Protein AF-A0A1B6ISB9-F1 (afdb_monomer_lite)

Secondary structure (DSSP, 8-state):
-EEEETTS---HHHHHHHHHHHHHH-TT---EEEEE-TTS-EEEEE-----PPPS-HHHHHHHHHHHHHHHHHHHHHHHHHHHHHHHHHHHHHHHHHTTSS-S----SS--SS-----

Structure (mmCIF, N/CA/C/O backbone):
data_AF-A0A1B6ISB9-F1
#
_entry.id   AF-A0A1B6ISB9-F1
#
loop_
_atom_site.group_PDB
_atom_site.id
_atom_site.type_symbol
_atom_site.label_atom_id
_atom_site.label_alt_id
_atom_site.label_comp_id
_atom_site.label_asym_id
_atom_site.label_entity_id
_atom_site.label_seq_id
_atom_site.pdbx_PDB_ins_code
_atom_site.Cartn_x
_atom_site.Cartn_y
_atom_site.Cartn_z
_atom_site.occupancy
_atom_site.B_iso_or_equiv
_atom_site.auth_seq_id
_atom_site.auth_comp_id
_atom_site.auth_asym_id
_atom_site.auth_atom_id
_atom_site.pdbx_PDB_model_num
ATOM 1 N N . HIS A 1 1 ? 0.866 -12.591 -10.365 1.00 80.94 1 HIS A N 1
ATOM 2 C CA . HIS A 1 1 ? 1.539 -13.012 -9.119 1.00 80.94 1 HIS A CA 1
ATOM 3 C C . HIS A 1 1 ? 2.892 -13.593 -9.478 1.00 80.94 1 HIS A C 1
ATOM 5 O O . HIS A 1 1 ? 2.960 -14.309 -10.469 1.00 80.94 1 HIS A O 1
ATOM 11 N N . ILE A 1 2 ? 3.941 -13.266 -8.725 1.00 85.00 2 ILE A N 1
ATOM 12 C CA . ILE A 1 2 ? 5.316 -13.688 -9.003 1.00 85.00 2 ILE A CA 1
ATOM 13 C C . ILE A 1 2 ? 5.814 -14.521 -7.818 1.00 85.00 2 ILE A C 1
ATOM 15 O O . ILE A 1 2 ? 5.985 -13.959 -6.733 1.00 85.00 2 ILE A O 1
ATOM 19 N N . PRO A 1 3 ? 5.991 -15.843 -7.978 1.00 84.44 3 PRO A N 1
ATOM 20 C CA . PRO A 1 3 ? 6.515 -16.687 -6.915 1.00 84.44 3 PRO A CA 1
ATOM 21 C C . PRO A 1 3 ? 8.011 -16.429 -6.733 1.00 84.44 3 PRO A C 1
ATOM 23 O O . PRO A 1 3 ? 8.767 -16.417 -7.703 1.00 84.44 3 PRO A O 1
ATOM 26 N N . LEU A 1 4 ? 8.432 -16.227 -5.488 1.00 86.38 4 LEU A N 1
ATOM 27 C CA . LEU A 1 4 ? 9.820 -15.974 -5.116 1.00 86.38 4 LEU A CA 1
ATOM 28 C C . LEU A 1 4 ? 10.185 -16.846 -3.920 1.00 86.38 4 LEU A C 1
ATOM 30 O O . LEU A 1 4 ? 9.436 -16.943 -2.948 1.00 86.38 4 LEU A O 1
ATOM 34 N N . ALA A 1 5 ? 11.337 -17.503 -3.990 1.00 84.75 5 ALA A N 1
ATOM 35 C CA . ALA A 1 5 ? 11.839 -18.270 -2.860 1.00 84.75 5 ALA A CA 1
ATOM 36 C C . ALA A 1 5 ? 12.464 -17.332 -1.816 1.00 84.75 5 ALA A C 1
ATOM 38 O O . ALA A 1 5 ? 13.095 -16.342 -2.178 1.00 84.75 5 ALA A O 1
ATOM 39 N N . ALA A 1 6 ? 12.353 -17.665 -0.526 1.00 80.38 6 ALA A N 1
ATOM 40 C CA . ALA A 1 6 ? 12.896 -16.833 0.557 1.00 80.38 6 ALA A CA 1
ATOM 41 C C . ALA A 1 6 ? 14.415 -16.569 0.473 1.00 80.38 6 ALA A C 1
ATOM 43 O O . ALA A 1 6 ? 14.892 -15.575 1.008 1.00 80.38 6 ALA A O 1
ATOM 44 N N . HIS A 1 7 ? 15.174 -17.437 -0.202 1.00 83.56 7 HIS A N 1
ATOM 45 C CA . HIS A 1 7 ? 16.624 -17.296 -0.386 1.00 83.56 7 HIS A CA 1
ATOM 46 C C . HIS A 1 7 ? 17.011 -16.490 -1.638 1.00 83.56 7 HIS A C 1
ATOM 48 O O . HIS A 1 7 ? 18.195 -16.279 -1.895 1.00 83.56 7 HIS A O 1
ATOM 54 N N . GLN A 1 8 ? 16.043 -16.072 -2.455 1.00 84.44 8 GLN A N 1
ATOM 55 C CA . GLN A 1 8 ? 16.317 -15.335 -3.679 1.00 84.44 8 GLN A CA 1
ATOM 56 C C . GLN A 1 8 ? 16.585 -13.862 -3.358 1.00 84.44 8 GLN A C 1
ATOM 58 O O . GLN A 1 8 ? 15.753 -13.179 -2.762 1.00 84.44 8 GLN A O 1
ATOM 63 N N . HIS A 1 9 ? 17.742 -13.352 -3.783 1.00 84.44 9 HIS A N 1
ATOM 64 C CA . HIS A 1 9 ? 18.084 -11.945 -3.599 1.00 84.44 9 HIS A CA 1
ATOM 65 C C . HIS A 1 9 ? 17.194 -11.049 -4.465 1.00 84.44 9 HIS A C 1
ATOM 67 O O . HIS A 1 9 ? 17.325 -11.011 -5.689 1.00 84.44 9 HIS A O 1
ATOM 73 N N . LEU A 1 10 ? 16.307 -10.296 -3.813 1.00 85.56 10 LEU A N 1
ATOM 74 C CA . LEU A 1 10 ? 15.551 -9.219 -4.439 1.00 85.56 10 LEU A CA 1
ATOM 75 C C . LEU A 1 10 ? 16.276 -7.890 -4.262 1.00 85.56 10 LEU A C 1
ATOM 77 O O . LEU A 1 10 ? 16.537 -7.465 -3.138 1.00 85.56 10 LEU A O 1
ATOM 81 N N . THR A 1 11 ? 16.544 -7.204 -5.370 1.00 89.06 11 THR A N 1
ATOM 82 C CA . THR A 1 11 ? 17.073 -5.838 -5.349 1.00 89.06 11 THR A CA 1
ATOM 83 C C . THR A 1 11 ? 15.999 -4.839 -5.779 1.00 89.06 11 THR A C 1
ATOM 85 O O . THR A 1 11 ? 15.131 -5.175 -6.593 1.00 89.06 11 THR A O 1
ATOM 88 N N . PRO A 1 12 ? 16.059 -3.583 -5.299 1.00 87.25 12 PRO A N 1
ATOM 89 C CA . PRO A 1 12 ? 15.154 -2.534 -5.764 1.00 87.25 12 PRO A CA 1
ATOM 90 C C . PRO A 1 12 ? 15.194 -2.332 -7.286 1.00 87.25 12 PRO A C 1
ATOM 92 O O . PRO A 1 12 ? 14.155 -2.128 -7.906 1.00 87.25 12 PRO A O 1
ATOM 95 N N . ALA A 1 13 ? 16.374 -2.454 -7.905 1.00 89.06 13 ALA A N 1
ATOM 96 C CA . ALA A 1 13 ? 16.543 -2.309 -9.353 1.00 89.06 13 ALA A CA 1
ATOM 97 C C . ALA A 1 13 ? 15.815 -3.409 -10.147 1.00 89.06 13 ALA A C 1
ATOM 99 O O . ALA A 1 13 ? 15.177 -3.129 -11.166 1.00 89.06 13 ALA A O 1
ATOM 100 N N . LEU A 1 14 ? 15.862 -4.653 -9.657 1.00 88.62 14 LEU A N 1
ATOM 101 C CA . LEU A 1 14 ? 15.131 -5.769 -10.255 1.00 88.62 14 LEU A CA 1
ATOM 102 C C . LEU A 1 14 ? 13.620 -5.527 -10.179 1.00 88.62 14 LEU A C 1
ATOM 104 O O . LEU A 1 14 ? 12.934 -5.614 -11.194 1.00 88.62 14 LEU A O 1
ATOM 108 N N . LEU A 1 15 ? 13.116 -5.150 -8.999 1.00 88.00 15 LEU A N 1
ATOM 109 C CA . LEU A 1 15 ? 11.699 -4.835 -8.809 1.00 88.00 15 LEU A CA 1
ATOM 110 C C . LEU A 1 15 ? 11.226 -3.701 -9.716 1.00 88.00 15 LEU A C 1
ATOM 112 O O . LEU A 1 15 ? 10.155 -3.794 -10.312 1.00 88.00 15 LEU A O 1
ATOM 116 N N . HIS A 1 16 ? 12.037 -2.652 -9.846 1.00 87.69 16 HIS A N 1
ATOM 117 C CA . HIS A 1 16 ? 11.745 -1.522 -10.716 1.00 87.69 16 HIS A CA 1
ATOM 118 C C . HIS A 1 16 ? 11.638 -1.951 -12.185 1.00 87.69 16 HIS A C 1
ATOM 120 O O . HIS A 1 16 ? 10.664 -1.618 -12.857 1.00 87.69 16 HIS A O 1
ATOM 126 N N . THR A 1 17 ? 12.583 -2.768 -12.654 1.00 89.00 17 THR A N 1
ATOM 127 C CA . THR A 1 17 ? 12.594 -3.292 -14.030 1.00 89.00 17 THR A CA 1
ATOM 128 C C . THR A 1 17 ? 11.373 -4.167 -14.309 1.00 89.00 17 THR A C 1
ATOM 130 O O . THR A 1 17 ? 10.716 -4.020 -15.342 1.00 89.00 17 THR A O 1
ATOM 133 N N . MET A 1 18 ? 11.024 -5.051 -13.370 1.00 87.81 18 MET A N 1
ATOM 134 C CA . MET A 1 18 ? 9.833 -5.897 -13.470 1.00 87.81 18 MET A CA 1
ATOM 135 C C . MET A 1 18 ? 8.551 -5.060 -13.507 1.00 87.81 18 MET A C 1
ATOM 137 O O . MET A 1 18 ? 7.651 -5.365 -14.288 1.00 87.81 18 MET A O 1
ATOM 141 N N . ASN A 1 19 ? 8.485 -3.991 -12.708 1.00 87.38 19 ASN A N 1
ATOM 142 C CA . ASN A 1 19 ? 7.339 -3.088 -12.680 1.00 87.38 19 ASN A CA 1
ATOM 143 C C . ASN A 1 19 ? 7.177 -2.324 -13.995 1.00 87.38 19 ASN A C 1
ATOM 145 O O . ASN A 1 19 ? 6.101 -2.359 -14.579 1.00 87.38 19 ASN A O 1
ATOM 149 N N . ILE A 1 20 ? 8.250 -1.727 -14.522 1.00 87.75 20 ILE A N 1
ATOM 150 C CA . ILE A 1 20 ? 8.211 -1.035 -15.821 1.00 87.75 20 ILE A CA 1
ATOM 151 C C . ILE A 1 20 ? 7.780 -1.993 -16.932 1.00 87.75 20 ILE A C 1
ATOM 153 O O . ILE A 1 20 ? 6.899 -1.664 -17.725 1.00 87.75 20 ILE A O 1
ATOM 157 N N . THR A 1 21 ? 8.366 -3.191 -16.975 1.00 89.12 21 THR A N 1
ATOM 158 C CA . THR A 1 21 ? 8.044 -4.190 -18.003 1.00 89.12 21 THR A CA 1
ATOM 159 C C . THR A 1 21 ? 6.568 -4.586 -17.942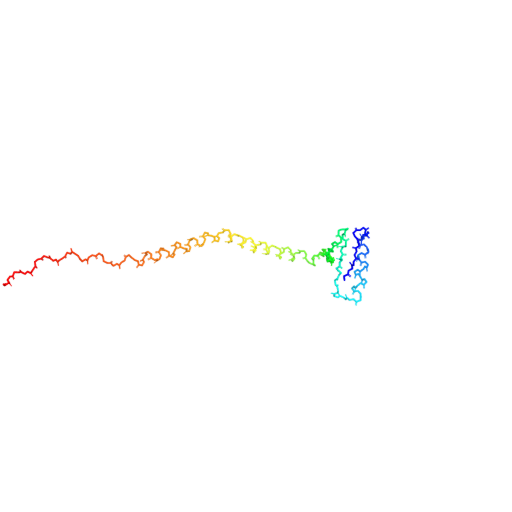 1.00 89.12 21 THR A C 1
ATOM 161 O O . THR A 1 21 ? 5.897 -4.631 -18.973 1.00 89.12 21 THR A O 1
ATOM 164 N N . LEU A 1 22 ? 6.033 -4.817 -16.736 1.00 87.81 22 LEU A N 1
ATOM 165 C CA . LEU A 1 22 ? 4.625 -5.162 -16.556 1.00 87.81 22 LEU A CA 1
ATOM 166 C C . LEU A 1 22 ? 3.699 -4.004 -16.939 1.00 87.81 22 LEU A C 1
ATOM 168 O O . LEU A 1 22 ? 2.737 -4.227 -17.665 1.00 87.81 22 LEU A O 1
ATOM 172 N N . LEU A 1 23 ? 3.985 -2.788 -16.473 1.00 86.62 23 LEU A N 1
ATOM 173 C CA . LEU A 1 23 ? 3.146 -1.614 -16.722 1.00 86.62 23 LEU A CA 1
ATOM 174 C C . LEU A 1 23 ? 3.151 -1.196 -18.197 1.00 86.62 23 LEU A C 1
ATOM 176 O O . LEU A 1 23 ? 2.148 -0.685 -18.686 1.00 86.62 23 LEU A O 1
ATOM 180 N N . THR A 1 24 ? 4.237 -1.481 -18.923 1.00 88.38 24 THR A N 1
ATOM 181 C CA . THR A 1 24 ? 4.311 -1.263 -20.376 1.00 88.38 24 THR A CA 1
ATOM 182 C C . THR A 1 24 ? 3.314 -2.152 -21.122 1.00 88.38 24 THR A C 1
ATOM 184 O O . THR A 1 24 ? 2.650 -1.693 -22.047 1.00 88.38 24 THR A O 1
ATOM 187 N N . ALA A 1 25 ? 3.177 -3.418 -20.715 1.00 90.12 25 ALA A N 1
ATOM 188 C CA . ALA A 1 25 ? 2.205 -4.338 -21.308 1.00 90.12 25 ALA A CA 1
ATOM 189 C C . ALA A 1 25 ? 0.783 -4.131 -20.752 1.00 90.12 25 ALA A C 1
ATOM 191 O O . ALA A 1 25 ? -0.206 -4.311 -21.464 1.00 90.12 25 ALA A O 1
ATOM 192 N N . HIS A 1 26 ? 0.675 -3.762 -19.474 1.00 90.56 26 HIS A N 1
ATOM 193 C CA . HIS A 1 26 ? -0.572 -3.684 -18.720 1.00 90.56 26 HIS A CA 1
ATOM 194 C C . HIS A 1 26 ? -0.567 -2.474 -17.763 1.00 90.56 26 HIS A C 1
ATOM 196 O O . HIS A 1 26 ? -0.221 -2.621 -16.589 1.00 90.56 26 HIS A O 1
ATOM 202 N N . PRO A 1 27 ? -1.026 -1.291 -18.215 1.00 85.19 27 PRO A N 1
ATOM 203 C CA . PRO A 1 27 ? -0.912 -0.027 -17.469 1.00 85.19 27 PRO A CA 1
ATOM 204 C C . PRO A 1 27 ? -1.604 0.006 -16.101 1.00 85.19 27 PRO A C 1
ATOM 206 O O . PRO A 1 27 ? -1.288 0.841 -15.262 1.00 85.19 27 PRO A O 1
ATOM 209 N N . HIS A 1 28 ? -2.569 -0.885 -15.873 1.00 85.38 28 HIS A N 1
ATOM 210 C CA . HIS A 1 28 ? -3.339 -0.964 -14.627 1.00 85.38 28 HIS A CA 1
ATOM 211 C C . HIS A 1 28 ? -3.014 -2.211 -13.796 1.00 85.38 28 HIS A C 1
ATOM 213 O O . HIS A 1 28 ? -3.698 -2.496 -12.811 1.00 85.38 28 HIS A O 1
ATOM 219 N N . ALA A 1 29 ? -2.011 -2.994 -14.196 1.00 86.12 29 ALA A N 1
ATOM 220 C CA . ALA A 1 29 ? -1.635 -4.192 -13.464 1.00 86.12 29 ALA A CA 1
ATOM 221 C C . ALA A 1 29 ? -0.837 -3.847 -12.201 1.00 86.12 29 ALA A C 1
ATOM 223 O O . ALA A 1 29 ? -0.031 -2.923 -12.176 1.00 86.12 29 ALA A O 1
ATOM 224 N N . SER A 1 30 ? -1.030 -4.641 -11.148 1.00 85.00 30 SER A N 1
ATOM 225 C CA . SER A 1 30 ? -0.240 -4.559 -9.919 1.00 85.00 30 SER A CA 1
ATOM 226 C C . SER A 1 30 ? 0.633 -5.797 -9.749 1.00 85.00 30 SER A C 1
ATOM 228 O O . SER A 1 30 ? 0.166 -6.922 -9.960 1.00 85.00 30 SER A O 1
ATOM 230 N N . ILE A 1 31 ? 1.872 -5.616 -9.288 1.00 87.44 31 ILE A N 1
ATOM 231 C CA . ILE A 1 31 ? 2.751 -6.738 -8.949 1.00 87.44 31 ILE A CA 1
ATOM 232 C C . ILE A 1 31 ? 2.447 -7.237 -7.538 1.00 87.44 31 ILE A C 1
ATOM 234 O O . ILE A 1 31 ? 2.584 -6.510 -6.559 1.00 87.44 31 ILE A O 1
ATOM 238 N N . ASN A 1 32 ? 2.119 -8.524 -7.448 1.00 89.44 32 ASN A N 1
ATOM 239 C CA . ASN A 1 32 ? 2.034 -9.260 -6.191 1.00 89.44 32 ASN A CA 1
ATOM 240 C C . ASN A 1 32 ? 3.149 -10.311 -6.157 1.00 89.44 32 ASN A C 1
ATOM 242 O O . ASN A 1 32 ? 3.171 -11.200 -7.014 1.00 89.44 32 ASN A O 1
ATOM 246 N N . ILE A 1 33 ? 4.041 -10.218 -5.176 1.00 90.31 33 ILE A N 1
ATOM 247 C CA . ILE A 1 33 ? 5.048 -11.225 -4.839 1.00 90.31 33 ILE A CA 1
ATOM 248 C C . ILE A 1 33 ? 4.397 -12.286 -3.951 1.00 90.31 33 ILE A C 1
ATOM 250 O O . ILE A 1 33 ? 3.690 -11.956 -3.004 1.00 90.31 33 ILE A O 1
ATOM 254 N N . LEU A 1 34 ? 4.656 -13.557 -4.235 1.00 91.50 34 LEU A N 1
ATOM 255 C CA . LEU A 1 34 ? 4.334 -14.669 -3.344 1.00 91.50 34 LEU A CA 1
ATOM 256 C C . LEU A 1 34 ? 5.647 -15.227 -2.804 1.00 91.50 34 LEU A C 1
ATOM 258 O O . LEU A 1 34 ? 6.371 -15.905 -3.533 1.00 91.50 34 LEU A O 1
ATOM 262 N N . LEU A 1 35 ? 5.965 -14.920 -1.549 1.00 90.56 35 LEU A N 1
ATOM 263 C CA . LEU A 1 35 ? 7.170 -15.421 -0.904 1.00 90.56 35 LEU A CA 1
ATOM 264 C C . LEU A 1 35 ? 6.913 -16.839 -0.392 1.00 90.56 35 LEU A C 1
ATOM 266 O O . LEU A 1 35 ? 6.035 -17.043 0.447 1.00 90.56 35 LEU A O 1
ATOM 270 N N . LYS A 1 36 ? 7.686 -17.806 -0.885 1.00 90.75 36 LYS A N 1
ATOM 271 C CA . LYS A 1 36 ? 7.678 -19.177 -0.377 1.00 90.75 36 LYS A CA 1
ATOM 272 C C . LYS A 1 36 ? 8.692 -19.310 0.751 1.00 90.75 36 LYS A C 1
ATOM 274 O O . LYS A 1 36 ? 9.902 -19.201 0.523 1.00 90.75 36 LYS A O 1
ATOM 279 N N . THR A 1 37 ? 8.192 -19.559 1.950 1.00 87.12 37 THR A N 1
ATOM 280 C CA . THR A 1 37 ? 9.000 -19.798 3.145 1.00 87.12 37 THR A CA 1
ATOM 281 C C . THR A 1 37 ? 9.460 -21.264 3.221 1.00 87.12 37 THR A C 1
ATOM 283 O O . THR A 1 37 ? 8.907 -22.129 2.532 1.00 87.12 37 THR A O 1
ATOM 286 N N . PRO A 1 38 ? 10.508 -21.578 4.011 1.00 86.19 38 PRO A N 1
ATOM 287 C CA . PRO A 1 38 ? 11.045 -22.942 4.116 1.00 86.19 38 PRO A CA 1
ATOM 288 C C . PRO A 1 38 ? 10.051 -23.981 4.658 1.00 86.19 38 PRO A C 1
ATOM 290 O O . PRO A 1 38 ? 10.135 -25.152 4.304 1.00 86.19 38 PRO A O 1
ATOM 293 N N . ASP A 1 39 ? 9.081 -23.550 5.465 1.00 90.44 39 ASP A N 1
ATOM 294 C CA . ASP A 1 39 ? 7.958 -24.351 5.978 1.00 90.44 39 ASP A CA 1
ATOM 295 C C . ASP A 1 39 ? 6.846 -24.585 4.931 1.00 90.44 39 ASP A C 1
ATOM 297 O O . ASP A 1 39 ? 5.793 -25.124 5.250 1.00 90.44 39 ASP A O 1
ATOM 301 N N . SER A 1 40 ? 7.079 -24.207 3.668 1.00 85.50 40 SER A N 1
ATOM 302 C CA . SER A 1 40 ? 6.129 -24.279 2.548 1.00 85.50 40 SER A CA 1
ATOM 303 C C . SER A 1 40 ? 4.928 -23.331 2.622 1.00 85.50 40 SER A C 1
ATOM 305 O O . SER A 1 40 ? 4.046 -23.422 1.764 1.00 85.50 40 SER A O 1
ATOM 307 N N . SER A 1 41 ? 4.909 -22.380 3.558 1.00 90.44 41 SER A N 1
ATOM 308 C CA . SER A 1 41 ? 3.902 -21.315 3.569 1.00 90.44 41 SER A CA 1
ATOM 309 C C . SER A 1 41 ? 4.102 -20.336 2.395 1.00 90.44 41 SER A C 1
ATOM 311 O O . SER A 1 41 ? 5.209 -20.150 1.878 1.00 90.44 41 SER A O 1
ATOM 313 N N . LEU A 1 42 ? 3.007 -19.720 1.932 1.00 90.88 42 LEU A N 1
ATOM 314 C CA . LEU A 1 42 ? 3.012 -18.702 0.875 1.00 90.88 42 LEU A CA 1
ATOM 315 C C . LEU A 1 42 ? 2.532 -17.369 1.442 1.00 90.88 42 LEU A C 1
ATOM 317 O O . LEU A 1 42 ? 1.373 -17.234 1.832 1.00 90.88 42 LEU A O 1
ATOM 321 N N . LEU A 1 43 ? 3.417 -16.376 1.453 1.00 89.81 43 LEU A N 1
ATOM 322 C CA . LEU A 1 43 ? 3.130 -15.045 1.977 1.00 89.81 43 LEU A CA 1
ATOM 323 C C . LEU A 1 43 ? 2.933 -14.051 0.821 1.00 89.81 43 LEU A C 1
ATOM 325 O O . LEU A 1 43 ? 3.878 -13.803 0.063 1.00 89.81 43 LEU A O 1
ATOM 329 N N . PRO A 1 44 ? 1.725 -13.483 0.646 1.00 91.69 44 PRO A N 1
ATOM 330 C CA . PRO A 1 44 ? 1.465 -12.499 -0.393 1.00 91.69 44 PRO A CA 1
ATOM 331 C C . PRO A 1 44 ? 1.939 -11.102 0.020 1.00 91.69 44 PRO A C 1
ATOM 333 O O . PRO A 1 44 ? 1.528 -10.566 1.046 1.00 91.69 44 PRO A O 1
ATOM 336 N N . TYR A 1 45 ? 2.741 -10.475 -0.835 1.00 89.38 45 TYR A N 1
ATOM 337 C CA . TYR A 1 45 ? 3.180 -9.088 -0.713 1.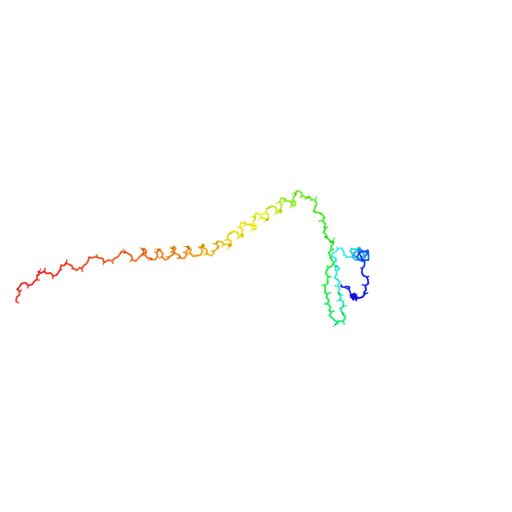00 89.38 45 TYR A CA 1
ATOM 338 C C . TYR A 1 45 ? 2.792 -8.308 -1.964 1.00 89.38 45 TYR A C 1
ATOM 340 O O . TYR A 1 45 ? 3.155 -8.677 -3.080 1.00 89.38 45 TYR A O 1
ATOM 348 N N . LYS A 1 46 ? 2.075 -7.200 -1.788 1.00 88.06 46 LYS A N 1
ATOM 349 C CA . LYS A 1 46 ? 1.749 -6.285 -2.884 1.00 88.06 46 LYS A CA 1
ATOM 350 C C . LYS A 1 46 ? 2.849 -5.237 -3.015 1.00 88.06 46 LYS A C 1
ATOM 352 O O . LYS A 1 46 ? 3.130 -4.527 -2.052 1.00 88.06 46 LYS A O 1
ATOM 357 N N . ILE A 1 47 ? 3.443 -5.118 -4.201 1.00 84.50 47 ILE A N 1
ATOM 358 C CA . ILE A 1 47 ? 4.362 -4.020 -4.502 1.00 84.50 47 ILE A CA 1
ATOM 359 C C . ILE A 1 47 ? 3.537 -2.766 -4.787 1.00 84.50 47 ILE A C 1
ATOM 361 O O . ILE A 1 47 ? 2.585 -2.791 -5.569 1.00 84.50 47 ILE A O 1
ATOM 365 N N . THR A 1 48 ? 3.916 -1.666 -4.148 1.00 81.69 48 THR A N 1
ATOM 366 C CA . THR A 1 48 ? 3.336 -0.335 -4.353 1.00 81.69 48 THR A CA 1
ATOM 367 C C . THR A 1 48 ? 4.385 0.605 -4.936 1.00 81.69 48 THR A C 1
ATOM 369 O O . THR A 1 48 ? 5.572 0.403 -4.692 1.00 81.69 48 THR A O 1
ATOM 372 N N . GLU A 1 49 ? 3.964 1.670 -5.622 1.00 72.38 49 GLU A N 1
ATOM 373 C CA . GLU A 1 49 ? 4.853 2.689 -6.222 1.00 72.38 49 GLU A CA 1
ATOM 374 C C . GLU A 1 49 ? 5.666 3.513 -5.201 1.00 72.38 49 GLU A C 1
ATOM 376 O O . GLU A 1 49 ? 6.453 4.380 -5.569 1.00 72.38 49 GLU A O 1
ATOM 381 N N . GLY A 1 50 ? 5.532 3.200 -3.911 1.00 71.25 50 GLY A N 1
ATOM 382 C CA . GLY A 1 50 ? 6.245 3.853 -2.826 1.00 71.25 50 GLY A CA 1
ATOM 383 C C . GLY A 1 50 ? 5.540 5.121 -2.363 1.00 71.25 50 GLY A C 1
ATOM 384 O O . GLY A 1 50 ? 4.366 5.356 -2.648 1.00 71.25 50 GLY A O 1
ATOM 385 N N . LEU A 1 51 ? 6.259 5.924 -1.584 1.00 68.06 51 LEU A N 1
ATOM 386 C CA . LEU A 1 51 ? 5.765 7.206 -1.103 1.00 68.06 51 LEU A CA 1
ATOM 387 C C . LEU A 1 51 ? 6.040 8.265 -2.170 1.00 68.06 51 LEU A C 1
ATOM 389 O O . LEU A 1 51 ? 7.167 8.735 -2.314 1.00 68.06 51 LEU A O 1
ATOM 393 N N . THR A 1 52 ? 5.011 8.652 -2.916 1.00 67.00 52 THR A N 1
ATOM 394 C CA . THR A 1 52 ? 5.078 9.834 -3.776 1.00 67.00 52 THR A CA 1
ATOM 395 C C . THR A 1 52 ? 4.953 11.084 -2.919 1.00 67.00 52 THR A C 1
ATOM 397 O O . THR A 1 52 ? 4.024 11.200 -2.113 1.00 67.00 52 THR A O 1
ATOM 400 N N . LEU A 1 53 ? 5.866 12.039 -3.110 1.00 66.75 53 LEU A N 1
ATOM 401 C CA . LEU A 1 53 ? 5.692 13.380 -2.562 1.00 66.75 53 LEU A CA 1
ATOM 402 C C . LEU A 1 53 ? 4.350 13.938 -3.051 1.00 66.75 53 LEU A C 1
ATOM 404 O O . LEU A 1 53 ? 4.040 13.825 -4.241 1.00 66.75 53 LEU A O 1
ATOM 408 N N . PRO A 1 54 ? 3.530 14.509 -2.158 1.00 70.00 54 PRO A N 1
ATOM 409 C CA . PRO A 1 54 ? 2.274 15.087 -2.581 1.00 70.00 54 PRO A CA 1
ATOM 410 C C . PRO A 1 54 ? 2.541 16.239 -3.561 1.00 70.00 54 PRO A C 1
ATOM 412 O O . PRO A 1 54 ? 3.475 17.015 -3.347 1.00 70.00 54 PRO A O 1
ATOM 415 N N . PRO A 1 55 ? 1.703 16.398 -4.599 1.00 72.19 55 PRO A N 1
ATOM 416 C CA . PRO A 1 55 ? 1.902 17.404 -5.644 1.00 72.19 55 PRO A CA 1
ATOM 417 C C . PRO A 1 55 ? 1.880 18.843 -5.110 1.00 72.19 55 PRO A C 1
ATOM 419 O O . PRO A 1 55 ? 2.409 19.744 -5.751 1.00 72.19 55 PRO A O 1
ATOM 422 N N . ASN A 1 56 ? 1.294 19.068 -3.927 1.00 79.19 56 ASN A N 1
ATOM 423 C CA . ASN A 1 56 ? 1.389 20.331 -3.210 1.00 79.19 56 ASN A CA 1
ATOM 424 C C . ASN A 1 56 ? 1.514 20.078 -1.690 1.00 79.19 56 ASN A C 1
ATOM 426 O O . ASN A 1 56 ? 0.576 19.551 -1.071 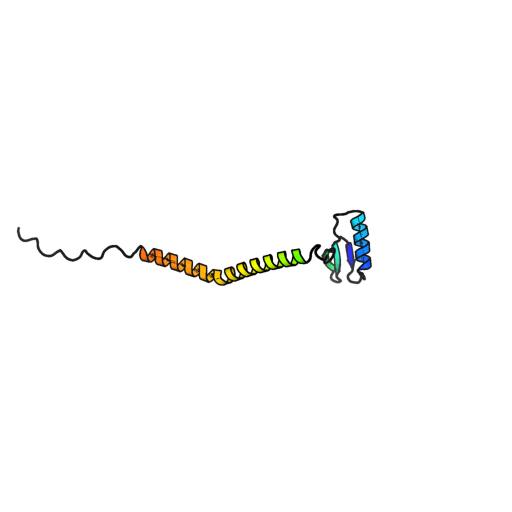1.00 79.19 56 ASN A O 1
ATOM 430 N N . PRO A 1 57 ? 2.652 20.437 -1.069 1.00 76.19 57 PRO A N 1
ATOM 431 C CA . PRO A 1 57 ? 2.868 20.234 0.360 1.00 76.19 57 PRO A CA 1
ATOM 432 C C . PRO A 1 57 ? 1.922 21.080 1.221 1.00 76.19 57 PRO A C 1
ATOM 434 O O . PRO A 1 57 ? 1.494 20.610 2.273 1.00 76.19 57 PRO A O 1
ATOM 437 N N . GLU A 1 58 ? 1.532 22.272 0.767 1.00 80.00 58 GLU A N 1
ATOM 438 C CA . GLU A 1 58 ? 0.652 23.169 1.524 1.00 80.00 58 GLU A CA 1
ATOM 439 C C . GLU A 1 58 ? -0.786 22.638 1.571 1.00 80.00 58 GLU A C 1
ATOM 441 O O . GLU A 1 58 ? -1.358 22.520 2.654 1.00 80.00 58 GLU A O 1
ATOM 446 N N . LEU A 1 59 ? -1.322 22.158 0.441 1.00 75.44 59 LEU A N 1
ATOM 447 C CA . LEU A 1 59 ? -2.639 21.495 0.415 1.00 75.44 59 LEU A CA 1
ATOM 448 C C . LEU A 1 59 ? -2.670 20.233 1.288 1.00 75.44 59 LEU A C 1
ATOM 450 O O . LEU A 1 59 ? -3.693 19.886 1.879 1.00 75.44 59 LEU A O 1
ATOM 454 N N . THR A 1 60 ? -1.538 19.535 1.393 1.00 76.50 60 THR A N 1
ATOM 455 C CA . THR A 1 60 ? -1.432 18.338 2.236 1.00 76.50 60 THR A CA 1
ATOM 456 C C . THR A 1 60 ? -1.420 18.692 3.719 1.00 76.50 60 THR A C 1
ATOM 458 O O . THR A 1 60 ? -2.059 17.996 4.511 1.00 76.50 60 THR A O 1
ATOM 461 N N . LYS A 1 61 ? -0.734 19.775 4.102 1.00 82.81 61 LYS A N 1
ATOM 462 C CA . LYS A 1 61 ? -0.745 20.294 5.476 1.00 82.81 61 LYS A CA 1
ATOM 463 C C . LYS A 1 61 ? -2.141 20.748 5.882 1.00 82.81 61 LYS A C 1
ATOM 465 O O . LYS A 1 61 ? -2.598 20.366 6.954 1.00 82.81 61 LYS A O 1
ATOM 470 N N . GLU A 1 62 ? -2.833 21.488 5.019 1.00 83.19 62 GLU A N 1
ATOM 471 C CA . GLU A 1 62 ? -4.195 21.954 5.288 1.00 83.19 62 GLU A CA 1
ATOM 472 C C . GLU A 1 62 ? -5.160 20.775 5.463 1.00 83.19 62 GLU A C 1
ATOM 474 O O . GLU A 1 62 ? -5.853 20.675 6.477 1.00 83.19 62 GLU A O 1
ATOM 479 N N . LYS A 1 63 ? -5.133 19.807 4.537 1.00 83.69 63 LYS A N 1
ATOM 480 C CA . LYS A 1 63 ? -5.956 18.595 4.635 1.00 83.69 63 LYS A CA 1
ATOM 481 C C . LYS A 1 63 ? -5.666 17.799 5.910 1.00 83.69 63 LYS A C 1
ATOM 483 O O . LYS A 1 63 ? -6.601 17.300 6.539 1.00 83.69 63 LYS A O 1
ATOM 488 N N . ARG A 1 64 ? -4.392 17.689 6.301 1.00 85.62 64 ARG A N 1
ATOM 489 C CA . ARG A 1 64 ? -3.988 17.021 7.544 1.00 85.62 64 ARG A CA 1
ATOM 490 C C . ARG A 1 64 ? -4.514 17.767 8.770 1.00 85.62 64 ARG A C 1
ATOM 492 O O . ARG A 1 64 ? -5.141 17.139 9.612 1.00 85.62 64 ARG A O 1
ATOM 499 N N . ALA A 1 65 ? -4.343 19.086 8.831 1.00 88.69 65 ALA A N 1
ATOM 500 C CA . ALA A 1 65 ? -4.824 19.904 9.943 1.00 88.69 65 ALA A CA 1
ATOM 501 C C . ALA A 1 65 ? -6.350 19.804 10.117 1.00 88.69 65 ALA A C 1
ATOM 503 O O . ALA A 1 65 ? -6.854 19.694 11.236 1.00 88.69 65 ALA A O 1
ATOM 504 N N . VAL A 1 66 ? -7.100 19.773 9.009 1.00 91.38 66 VAL A N 1
ATOM 505 C CA . VAL A 1 66 ? -8.555 19.564 9.039 1.00 91.38 66 VAL A CA 1
ATOM 506 C C . VAL A 1 66 ? -8.900 18.170 9.570 1.00 91.38 66 VAL A C 1
ATOM 508 O O . VAL A 1 66 ? -9.763 18.051 10.441 1.00 91.38 66 VAL A O 1
ATOM 511 N N . GLN A 1 67 ? -8.225 17.117 9.096 1.00 91.94 67 GLN A N 1
ATOM 512 C CA . GLN A 1 67 ? -8.452 15.752 9.583 1.00 91.94 67 GLN A CA 1
ATOM 513 C C . GLN A 1 67 ? -8.132 15.602 11.072 1.00 91.94 67 GLN A C 1
ATOM 515 O O . GLN A 1 67 ? -8.929 15.016 11.801 1.00 91.94 67 GLN A O 1
ATOM 520 N N . GLU A 1 68 ? -7.014 16.159 11.532 1.00 92.69 68 GLU A N 1
ATOM 521 C CA . GLU A 1 68 ? -6.615 16.137 12.941 1.00 92.69 68 GLU A CA 1
ATOM 522 C C . GLU A 1 68 ? -7.643 16.853 13.818 1.00 92.69 68 GLU A C 1
ATOM 524 O O . GLU A 1 68 ? -8.046 16.322 14.852 1.00 92.69 68 GLU A O 1
ATOM 529 N N . LYS A 1 69 ? -8.159 18.007 13.376 1.00 94.25 69 LYS A N 1
ATOM 530 C CA . LYS A 1 6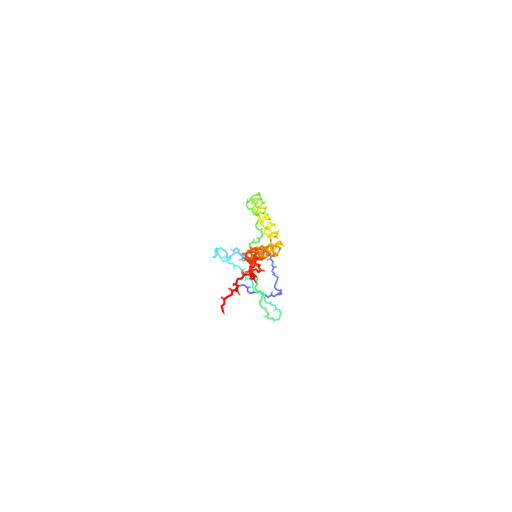9 ? -9.223 18.723 14.091 1.00 94.25 69 LYS A CA 1
ATOM 531 C C . LYS A 1 69 ? -10.501 17.890 14.199 1.00 94.25 69 LYS A C 1
ATOM 533 O O . LYS A 1 69 ? -11.094 17.819 15.275 1.00 94.25 69 LYS A O 1
ATOM 538 N N . VAL A 1 70 ? -10.924 17.249 13.108 1.00 94.50 70 VAL A N 1
ATOM 539 C CA . VAL A 1 70 ? -12.110 16.375 13.101 1.00 94.50 70 VAL A CA 1
ATOM 540 C C . VAL A 1 70 ? -11.913 15.185 14.040 1.00 94.50 70 VAL A C 1
ATOM 542 O O . VAL A 1 70 ? -12.793 14.887 14.848 1.00 94.50 70 VAL A O 1
ATOM 545 N N . GLN A 1 71 ? -10.751 14.533 13.978 1.00 93.31 71 GLN A N 1
ATOM 546 C CA . GLN A 1 71 ? -10.420 13.413 14.857 1.00 93.31 71 GLN A CA 1
ATOM 547 C C . GLN A 1 71 ? -10.381 13.833 16.325 1.00 93.31 71 GLN A C 1
ATOM 549 O O . GLN A 1 71 ? -10.928 13.127 17.170 1.00 93.31 71 GLN A O 1
ATOM 554 N N . TYR A 1 72 ? -9.801 14.995 16.624 1.00 94.31 72 TYR A N 1
ATOM 555 C CA . TYR A 1 72 ? -9.746 15.533 17.976 1.00 94.31 72 TYR A CA 1
ATOM 556 C C . TYR A 1 72 ? -11.151 15.743 18.546 1.00 94.31 72 TYR A C 1
ATOM 558 O O . TYR A 1 72 ? -11.474 15.177 19.590 1.00 94.31 72 TYR A O 1
ATOM 566 N N . VAL A 1 73 ? -12.020 16.463 17.826 1.00 94.69 73 VAL A N 1
ATOM 567 C CA . VAL A 1 73 ? -13.409 16.693 18.258 1.00 94.69 73 VAL A CA 1
ATOM 568 C C . VAL A 1 73 ? -14.142 15.371 18.463 1.00 94.69 73 VAL A C 1
ATOM 570 O O . VAL A 1 73 ? -14.797 15.180 19.487 1.00 94.69 73 VAL A O 1
ATOM 573 N N . HIS A 1 74 ? -14.002 14.429 17.528 1.00 93.94 74 HIS A N 1
ATOM 574 C CA . HIS A 1 74 ? -14.643 13.127 17.663 1.00 93.94 74 HIS A CA 1
ATOM 575 C C . HIS A 1 74 ? -14.142 12.361 18.895 1.00 93.94 74 HIS A C 1
ATOM 577 O O . HIS A 1 74 ? -14.943 11.754 19.609 1.00 93.94 74 HIS A O 1
ATOM 583 N N . SER A 1 75 ? -12.840 12.423 19.176 1.00 94.00 75 SER A N 1
ATOM 584 C CA . SER A 1 75 ? -12.239 11.773 20.338 1.00 94.00 75 SER A CA 1
ATOM 585 C C . SER A 1 75 ? -12.742 12.369 21.655 1.00 94.00 75 SER A C 1
ATOM 587 O O . SER A 1 75 ? -13.098 11.618 22.561 1.00 94.00 75 SER A O 1
ATOM 589 N N . GLU A 1 76 ? -12.864 13.695 21.742 1.00 93.56 76 GLU A N 1
ATOM 590 C CA . GLU A 1 76 ? -13.360 14.382 22.938 1.00 93.56 76 GLU A CA 1
ATOM 591 C C . GLU A 1 76 ? -14.841 14.078 23.194 1.00 93.56 76 GLU A C 1
ATOM 593 O O . GLU A 1 76 ? -15.230 13.794 24.328 1.00 93.56 76 GLU A O 1
ATOM 598 N N . LEU A 1 77 ? -15.662 14.033 22.139 1.00 92.19 77 LEU A N 1
ATOM 599 C CA . LEU A 1 77 ? -17.061 13.609 22.252 1.00 92.19 77 LEU A CA 1
ATOM 600 C C . LEU A 1 77 ? -17.183 12.146 22.686 1.00 92.19 77 LEU A C 1
ATOM 602 O O . LEU A 1 77 ? -18.026 11.821 23.520 1.00 92.19 77 LEU A O 1
ATOM 606 N N . ASN A 1 78 ? -16.331 11.262 22.162 1.00 93.38 78 ASN A N 1
ATOM 607 C CA . ASN A 1 78 ? -16.342 9.852 22.545 1.00 93.38 78 ASN A CA 1
ATOM 608 C C . ASN A 1 78 ? -15.940 9.645 24.009 1.00 93.38 78 ASN A C 1
ATOM 610 O O . ASN A 1 78 ? -16.544 8.804 24.671 1.00 93.38 78 ASN A O 1
ATOM 614 N N . LYS A 1 79 ? -14.983 10.421 24.535 1.00 92.75 79 LYS A N 1
ATOM 615 C CA . LYS A 1 79 ? -14.604 10.367 25.959 1.00 92.75 79 LYS A CA 1
ATOM 616 C C . LYS A 1 79 ? -15.777 10.718 26.874 1.00 92.75 79 LYS A C 1
ATOM 618 O O . LYS A 1 79 ? -16.010 10.023 27.854 1.00 92.75 79 LYS A O 1
ATOM 623 N N . ARG A 1 80 ? -16.549 11.749 26.519 1.00 91.44 80 ARG A N 1
ATOM 624 C CA . ARG A 1 80 ? -17.705 12.223 27.307 1.00 91.44 80 ARG A CA 1
ATOM 625 C C . ARG A 1 80 ? -19.012 11.497 26.998 1.00 91.44 80 ARG A C 1
ATOM 627 O O . ARG A 1 80 ? -20.040 11.778 27.604 1.00 91.44 80 ARG A O 1
ATOM 634 N N . LYS A 1 81 ? -18.995 10.542 26.065 1.00 91.94 81 LYS A N 1
ATOM 635 C CA . LYS A 1 81 ? -20.190 9.829 25.603 1.00 91.94 81 LYS A CA 1
ATOM 636 C C . LYS A 1 81 ? -20.968 9.203 26.761 1.00 91.94 81 LYS A C 1
ATOM 638 O O . LYS A 1 81 ? -22.183 9.345 26.803 1.00 91.94 81 LYS A O 1
ATOM 643 N N . LEU A 1 82 ? -20.278 8.539 27.691 1.00 87.12 82 LEU A N 1
ATOM 644 C CA . LEU A 1 82 ? -20.912 7.886 28.840 1.00 87.12 82 LEU A CA 1
ATOM 645 C C . LEU A 1 82 ? -21.602 8.902 29.764 1.00 87.12 82 LEU A C 1
ATOM 647 O O . LEU A 1 82 ? -22.744 8.690 30.155 1.00 87.12 82 LEU A O 1
ATOM 651 N N . GLU A 1 83 ? -20.950 10.033 30.037 1.00 88.50 83 GLU A N 1
ATOM 652 C CA . GLU A 1 83 ? -21.505 11.119 30.858 1.00 88.50 83 GLU A CA 1
ATOM 653 C C . GLU A 1 83 ? -22.788 11.686 30.241 1.00 88.50 83 GLU A C 1
ATOM 655 O O . GLU A 1 83 ? -23.780 11.874 30.943 1.00 8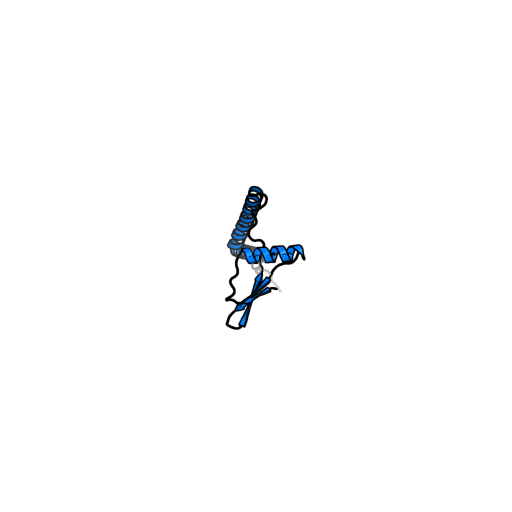8.50 83 GLU A O 1
ATOM 660 N N . PHE A 1 84 ? -22.810 11.870 28.916 1.00 87.81 84 PHE A N 1
ATOM 661 C CA . PHE A 1 84 ? -24.012 12.307 28.204 1.00 87.81 84 PHE A CA 1
ATOM 662 C C . PHE A 1 84 ? -25.154 11.285 28.279 1.00 87.81 84 PHE A C 1
ATOM 664 O O . PHE A 1 84 ? -26.315 11.680 28.388 1.00 87.81 84 PHE A O 1
ATOM 671 N N . TYR A 1 85 ? -24.854 9.981 28.242 1.00 88.56 85 TYR A N 1
ATOM 672 C CA . TYR A 1 85 ? -25.872 8.938 28.414 1.00 88.56 85 TYR A CA 1
ATOM 673 C C . TYR A 1 85 ? -26.448 8.924 29.829 1.00 88.56 85 TYR A C 1
ATOM 675 O O . TYR A 1 85 ? -27.668 8.858 29.984 1.00 88.56 85 TYR A O 1
ATOM 683 N N . GLU A 1 86 ? -25.597 9.024 30.848 1.00 90.94 86 GLU A N 1
ATOM 684 C CA . GLU A 1 86 ? -26.035 9.070 32.244 1.00 90.94 86 GLU A CA 1
ATOM 685 C C . GLU A 1 86 ? -26.849 10.337 32.536 1.00 90.94 86 GLU A C 1
ATOM 687 O O . GLU A 1 86 ? -27.910 10.265 33.153 1.00 90.94 86 GLU A O 1
ATOM 692 N N . GLU A 1 87 ? -26.433 11.498 32.024 1.00 89.00 87 GLU A N 1
ATOM 693 C CA . GLU A 1 87 ? -27.201 12.739 32.162 1.00 89.00 87 GLU A CA 1
ATOM 694 C C . GLU A 1 87 ? -28.566 12.655 31.461 1.00 89.00 87 GLU A C 1
ATOM 696 O O . GLU A 1 87 ? -29.579 13.073 32.025 1.00 89.00 87 GLU A O 1
ATOM 701 N N . ALA A 1 88 ? -28.624 12.072 30.259 1.00 86.62 88 ALA A N 1
ATOM 702 C CA . ALA A 1 88 ? -29.884 11.851 29.554 1.00 86.62 88 ALA A CA 1
ATOM 703 C C . ALA A 1 88 ? -30.806 10.876 30.306 1.00 86.62 88 ALA A C 1
ATOM 705 O O . ALA A 1 88 ? -32.023 11.070 30.318 1.00 86.62 88 ALA A O 1
ATOM 706 N N . LYS A 1 89 ? -30.240 9.850 30.952 1.00 86.81 89 LYS A N 1
ATOM 707 C CA . LYS A 1 89 ? -30.987 8.905 31.788 1.00 86.81 89 LYS A CA 1
ATOM 708 C C . LYS A 1 89 ? -31.546 9.586 33.040 1.00 86.81 89 LYS A C 1
ATOM 710 O O . LYS A 1 89 ? -32.730 9.417 33.320 1.00 86.81 89 LYS A O 1
ATOM 715 N N . ARG A 1 90 ? -30.750 10.408 33.736 1.00 87.06 90 ARG A N 1
ATOM 716 C CA . ARG A 1 90 ? -31.223 11.199 34.890 1.00 87.06 90 ARG A CA 1
ATOM 717 C C . ARG A 1 90 ? -32.365 12.139 34.510 1.00 87.06 90 ARG A C 1
ATOM 719 O O . ARG A 1 90 ? -33.414 12.086 35.132 1.00 87.06 90 ARG A O 1
ATOM 726 N N . LYS A 1 91 ? -32.220 12.900 33.419 1.00 84.50 91 LYS A N 1
ATOM 727 C CA . LYS A 1 91 ? -33.269 13.815 32.926 1.00 84.50 91 LYS A CA 1
ATOM 728 C C . LYS A 1 91 ? -34.571 13.113 32.528 1.00 84.50 91 LYS A C 1
ATOM 730 O O . LYS A 1 91 ? -35.623 13.747 32.526 1.00 84.50 91 LYS A O 1
ATOM 735 N N . LYS A 1 92 ? -34.522 11.833 32.138 1.00 81.50 92 LYS A N 1
ATOM 736 C CA . LYS A 1 92 ? -35.735 11.033 31.908 1.00 81.50 92 LYS A CA 1
ATOM 737 C C . LYS A 1 92 ? -36.422 10.666 33.221 1.00 81.50 92 LYS A C 1
ATOM 739 O O . LYS A 1 92 ? -37.626 10.856 33.313 1.00 81.50 92 LYS A O 1
ATOM 744 N N . HIS A 1 93 ? -35.663 10.218 34.218 1.00 73.38 93 HIS A N 1
ATOM 745 C CA . HIS A 1 93 ? -36.212 9.894 35.536 1.00 73.38 93 HIS A CA 1
ATOM 746 C C . HIS A 1 93 ? -36.776 11.124 36.260 1.00 73.38 93 HIS A C 1
ATOM 748 O O . HIS A 1 93 ? -37.880 11.055 36.781 1.00 73.38 93 HIS A O 1
ATOM 754 N N . GLU A 1 94 ? -36.095 12.272 36.199 1.00 74.69 94 GLU A N 1
ATOM 755 C CA . GLU A 1 94 ? -36.593 13.533 36.778 1.00 74.69 94 GLU A CA 1
ATOM 756 C C . GLU A 1 94 ? -37.938 13.960 36.160 1.00 74.69 94 GLU A C 1
ATOM 758 O O . GLU A 1 94 ? -38.830 14.421 36.862 1.00 74.69 94 GLU A O 1
ATOM 763 N N . LYS A 1 95 ? -38.129 13.741 34.850 1.00 68.25 95 LYS A N 1
ATOM 764 C CA . LYS A 1 95 ? -39.410 14.009 34.173 1.00 68.25 95 LYS A CA 1
ATOM 765 C C . LYS A 1 95 ? -40.522 13.023 34.534 1.00 68.25 95 LYS A C 1
ATOM 767 O O . LYS A 1 95 ? -41.690 13.388 34.437 1.00 68.25 95 LYS A O 1
ATOM 772 N N . GLU A 1 96 ? -40.181 11.788 34.890 1.00 61.34 96 GLU A N 1
ATOM 773 C CA . GLU A 1 96 ? -41.151 10.790 35.351 1.00 61.34 96 GLU A CA 1
ATOM 774 C C . GLU A 1 96 ? -41.582 11.090 36.799 1.00 61.34 96 GLU A C 1
ATOM 776 O O . GLU A 1 96 ? -42.775 11.066 37.101 1.00 61.34 96 GLU A O 1
ATOM 781 N N . GLU A 1 97 ? -40.654 11.492 37.671 1.00 57.72 97 GLU A N 1
ATOM 782 C CA . GLU A 1 97 ? -40.955 11.854 39.064 1.00 57.72 97 GLU A CA 1
ATOM 783 C C . GLU A 1 97 ? -41.780 13.151 39.182 1.00 57.72 97 GLU A C 1
ATOM 785 O O . GLU A 1 97 ? -42.729 13.189 39.967 1.00 57.72 97 GLU A O 1
ATOM 790 N N . ASP A 1 98 ? -41.551 14.153 38.322 1.00 53.12 98 ASP A N 1
ATOM 791 C CA . ASP A 1 98 ? -42.375 15.379 38.267 1.00 53.12 98 ASP A CA 1
ATOM 792 C C . ASP A 1 98 ? -43.810 15.141 37.749 1.00 53.12 98 ASP A C 1
ATOM 794 O O . ASP A 1 98 ? -44.704 15.960 37.968 1.00 53.12 98 ASP A O 1
ATOM 798 N N . SER A 1 99 ? -44.071 14.009 37.088 1.00 53.81 99 SER A N 1
ATOM 799 C CA . SER A 1 99 ? -45.420 13.636 36.630 1.00 53.81 99 SER A CA 1
ATOM 800 C C . SER A 1 99 ? -46.242 12.862 37.669 1.00 53.81 99 SER A C 1
ATOM 802 O O . SER A 1 99 ? -47.427 12.615 37.450 1.00 53.81 99 SER A O 1
ATOM 804 N N . THR A 1 100 ? -45.651 12.533 38.824 1.00 50.31 100 THR A N 1
ATOM 805 C CA . THR A 1 100 ? -46.299 11.743 39.891 1.00 50.31 100 THR A CA 1
ATOM 806 C C . THR A 1 100 ? -46.486 12.528 41.199 1.00 50.31 100 THR A C 1
ATOM 808 O O . THR A 1 100 ? -46.699 11.940 42.256 1.00 50.31 100 THR A O 1
ATOM 811 N N . GLY A 1 101 ? -46.415 13.864 41.140 1.00 47.94 101 GLY A N 1
ATOM 812 C CA . GLY A 1 101 ? -46.424 14.765 42.301 1.00 47.94 101 GLY A CA 1
ATOM 813 C C . GLY A 1 101 ? -47.636 15.695 42.429 1.00 47.94 101 GLY A C 1
ATOM 814 O O . GLY A 1 101 ? -47.544 16.710 43.115 1.00 47.94 101 GLY A O 1
ATOM 815 N N . SER A 1 102 ? -48.768 15.412 41.777 1.00 47.69 102 SER A N 1
ATOM 816 C CA . SER A 1 102 ? -49.986 16.213 41.957 1.00 47.69 102 SER A CA 1
ATOM 817 C C . SER A 1 102 ? -51.246 15.373 41.793 1.00 47.69 102 SER A C 1
ATOM 819 O O . SER A 1 102 ? -51.893 15.423 40.761 1.00 47.69 102 SER A O 1
ATOM 821 N N . GLU A 1 103 ? -51.592 14.581 42.808 1.00 48.97 103 GLU A N 1
ATOM 822 C CA . GLU A 1 103 ? -52.990 14.269 43.117 1.00 48.97 103 GLU A CA 1
ATOM 823 C C . GLU A 1 103 ? -53.104 13.636 44.515 1.00 48.97 103 GLU A C 1
ATOM 825 O O . GLU A 1 103 ? -52.478 12.622 44.812 1.00 48.97 103 GLU A O 1
ATOM 830 N N . LYS A 1 104 ? -53.972 14.237 45.343 1.00 42.12 104 LYS A N 1
ATOM 831 C CA . LYS A 1 104 ? -54.520 13.742 46.624 1.00 42.12 104 LYS A CA 1
ATOM 832 C C . LYS A 1 104 ? -53.682 13.941 47.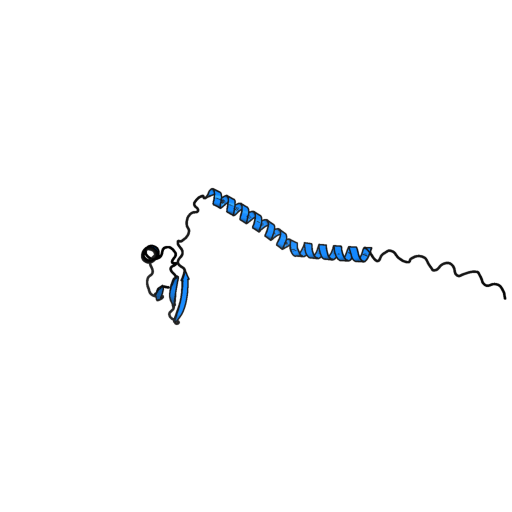889 1.00 42.12 104 LYS A C 1
ATOM 834 O O . LYS A 1 104 ? -53.410 13.014 48.643 1.00 42.12 104 LYS A O 1
ATOM 839 N N . CYS A 1 105 ? -53.462 15.208 48.222 1.00 37.78 105 CYS A N 1
ATOM 840 C CA . CYS A 1 105 ? -53.778 15.658 49.577 1.00 37.78 105 CYS A CA 1
ATOM 841 C C . CYS A 1 105 ? -55.174 16.312 49.533 1.00 37.78 105 CYS A C 1
ATOM 843 O O . CYS A 1 105 ? -55.518 16.919 48.522 1.00 37.78 105 CYS A O 1
ATOM 845 N N . VAL A 1 106 ? -55.950 16.203 50.614 1.00 43.81 106 VAL A N 1
ATOM 846 C CA . VAL A 1 106 ? -57.338 16.688 50.807 1.00 43.81 106 VAL A CA 1
ATOM 847 C C . VAL A 1 106 ? -58.458 15.725 50.378 1.00 43.81 106 VAL A C 1
ATOM 849 O O . VAL A 1 106 ? -59.141 15.939 49.384 1.00 43.81 106 VAL A O 1
ATOM 852 N N . SER A 1 107 ? -58.731 14.720 51.214 1.00 44.50 107 SER A N 1
ATOM 853 C CA . SER A 1 107 ? -60.113 14.282 51.486 1.00 44.50 107 SER A CA 1
ATOM 854 C C . SER A 1 107 ? -60.165 13.342 52.695 1.00 44.50 107 SER A C 1
ATOM 856 O O . SER A 1 107 ? -60.443 12.159 52.542 1.00 44.50 107 SER A O 1
ATOM 858 N N . GLU A 1 108 ? -59.895 13.857 53.897 1.00 41.38 108 GLU A N 1
ATOM 859 C CA . GLU A 1 108 ? -60.261 13.153 55.138 1.00 41.38 108 GLU A CA 1
ATOM 860 C C . GLU A 1 108 ? -60.538 14.125 56.298 1.00 41.38 108 GLU A C 1
ATOM 862 O O . GLU A 1 108 ? -60.063 13.961 57.410 1.00 41.38 108 GLU A O 1
ATOM 867 N N . ILE A 1 109 ? -61.295 15.194 56.032 1.00 43.78 109 ILE A N 1
ATOM 868 C CA . ILE A 1 109 ? -61.907 16.034 57.071 1.00 43.78 109 ILE A CA 1
ATOM 869 C C . ILE A 1 109 ? -63.246 16.509 56.505 1.00 43.78 109 ILE A C 1
ATOM 871 O O . ILE A 1 109 ? -63.258 17.521 55.829 1.00 43.78 109 ILE A O 1
ATOM 875 N N . VAL A 1 110 ? -64.312 15.714 56.645 1.00 40.62 110 VAL A N 1
ATOM 876 C CA . VAL A 1 110 ? -65.735 16.087 56.866 1.00 40.62 110 VAL A CA 1
ATOM 877 C C . VAL A 1 110 ? -66.520 14.764 56.856 1.00 40.62 110 VAL A C 1
ATOM 879 O O . VAL A 1 110 ? -67.135 14.386 55.861 1.00 40.62 110 VAL A O 1
ATOM 882 N N . LYS A 1 111 ? -66.456 14.013 57.953 1.00 44.53 111 LYS A N 1
ATOM 883 C CA . LYS A 1 111 ? -67.498 13.046 58.330 1.00 44.53 111 LYS A CA 1
ATOM 884 C C . LYS A 1 111 ? -67.644 13.095 59.843 1.00 44.53 111 LYS A C 1
ATOM 886 O O . LYS A 1 111 ? -67.354 12.131 60.535 1.00 44.53 111 LYS A O 1
ATOM 891 N N . ASP A 1 112 ? -68.047 14.260 60.319 1.00 42.78 112 ASP A N 1
ATOM 892 C CA . ASP A 1 112 ? -68.698 14.393 61.611 1.00 42.78 112 ASP A CA 1
ATOM 893 C C . ASP A 1 112 ? -69.909 15.300 61.395 1.00 42.78 112 ASP A C 1
ATOM 895 O O . ASP A 1 112 ? -69.829 16.247 60.611 1.00 42.78 112 ASP A O 1
ATOM 899 N N . GLU A 1 113 ? -71.015 14.959 62.054 1.00 46.75 113 GLU A N 1
ATOM 900 C CA . GLU A 1 113 ? -72.302 15.671 62.061 1.00 46.75 113 GLU A CA 1
ATOM 901 C C . GLU A 1 113 ? -73.162 15.552 60.782 1.00 46.75 113 GLU A C 1
ATOM 903 O O . GLU A 1 113 ? -73.111 16.403 59.899 1.00 46.75 113 GLU A O 1
ATOM 908 N N . LEU A 1 114 ? -73.995 14.498 60.706 1.00 45.00 114 LEU A N 1
ATOM 909 C CA . LEU A 1 114 ? -75.421 14.552 60.301 1.00 45.00 114 LEU A CA 1
ATOM 910 C C . LEU A 1 114 ? -76.034 13.134 60.228 1.00 45.00 114 LEU A C 1
ATOM 912 O O . LEU A 1 114 ? -76.178 12.556 59.154 1.00 45.00 114 LEU A O 1
ATOM 916 N N . SER A 1 115 ? -76.458 12.585 61.371 1.00 36.78 115 SER A N 1
ATOM 917 C CA . SER A 1 115 ? -77.670 11.746 61.429 1.00 36.78 115 SER A CA 1
ATOM 918 C C . SER A 1 115 ? -78.247 11.729 62.849 1.00 36.78 115 SER A C 1
ATOM 920 O O . SER A 1 115 ? -78.094 10.779 63.615 1.00 36.78 115 SER A O 1
ATOM 922 N N . VAL A 1 116 ? -78.912 12.828 63.191 1.00 40.16 116 VAL A N 1
ATOM 923 C CA . VAL A 1 116 ? -79.950 12.865 64.221 1.00 40.16 116 VAL A CA 1
ATOM 924 C C . VAL A 1 116 ? -81.281 12.552 63.522 1.00 40.16 116 VAL A C 1
ATOM 926 O O . VAL A 1 116 ? -81.582 13.161 62.498 1.00 40.16 116 VAL A O 1
ATOM 929 N N . ASN A 1 117 ? -82.054 11.638 64.121 1.00 36.94 117 ASN A N 1
ATOM 930 C CA . ASN A 1 117 ? -83.454 11.257 63.856 1.00 36.94 117 ASN A CA 1
ATOM 931 C C . ASN A 1 117 ? -83.742 10.292 62.688 1.00 36.94 117 ASN A C 1
ATOM 933 O O . ASN A 1 117 ? -83.809 10.696 61.531 1.00 36.94 117 ASN A O 1
ATOM 937 N N . SER A 1 118 ? -84.051 9.032 63.019 1.00 33.03 118 SER A N 1
ATOM 938 C CA . SER A 1 118 ? -85.438 8.570 63.234 1.00 33.03 118 SER A CA 1
ATOM 939 C C . SER A 1 118 ? -85.480 7.187 63.877 1.00 33.03 118 SER A C 1
ATOM 941 O O . SER A 1 118 ? -84.635 6.343 63.513 1.00 33.03 118 SER A O 1
#

pLDDT: mean 77.94, std 17.42, range [33.03, 94.69]

Radius of gyration: 38.06 Å; chains: 1; bounding box: 104×48×86 Å

Foldseek 3Di:
DAEDEPPDDDDPVVVVVVVVVCCVVPVPDWDWYFYQYPVRDTDIDTDDPPDDDPPDPVVVVVVVVVVVVVVVVVVVCVVCVVVVVVVVVVVVVVVVVVVVPDDDDDDDPDDDDDDDDD

Sequence (118 aa):
HIPLAAHQHLTPALLHTMNITLLTAHPHASINILLKTPDSSLLPYKITEGLTLPPNPELTKEKRAVQEKVQYVHSELNKRKLEFYEEAKRKKHEKEEDSTGSEKCVSEIVKDELSVNS

Organism: NCBI:txid320908